Protein AF-A0A1A0HAK0-F1 (afdb_monomer_lite)

Foldseek 3Di:
DDDDDDDDDDDPPPPPVPPPPPPCPVVVVVVVVVVVVVVVLVVVQVVVCVVQVHNAHPVLVVLVVQLVVLVVVLVVLVVVVVVVVVVVVVVVVVVVVVVVVPCPDDPVVVVVVVVVVVVVVVCVVPPPDDPDPCVPVVVSVVVSVVSVVSSVVSVVVSVVSVVVSVVVSVVSD

Radius of gyration: 41.7 Å; chains: 1; bounding box: 69×69×136 Å

Sequence (173 aa):
MITSTSDGSARSVLTVDRLPIARASVAALDKLWTQIDVLDDVKAMAEEVDRTGGFFTDDFSISLAQLKSSQSRLLEVISRHQALSDRAREQRRQLAKEHSELVSVDEEDILQQQERTRKRMSDFFSATAAPLVETAQSRDFDELNEYALEVRDSLGEVSEKMRDFDLVTKKLW

Structure (mmCIF, N/CA/C/O backbone):
data_AF-A0A1A0HAK0-F1
#
_entry.id   AF-A0A1A0HAK0-F1
#
loop_
_atom_site.group_PDB
_atom_site.id
_atom_site.type_symbol
_atom_site.label_atom_id
_atom_site.label_alt_id
_atom_site.label_comp_id
_atom_site.label_asym_id
_atom_site.label_entity_id
_atom_site.label_seq_id
_atom_site.pdbx_PDB_ins_code
_atom_site.Cartn_x
_atom_site.Cartn_y
_atom_site.Cartn_z
_atom_site.occupancy
_atom_site.B_iso_or_equiv
_atom_site.auth_seq_id
_atom_site.auth_comp_id
_atom_site.auth_asym_id
_atom_site.auth_atom_id
_atom_site.pdbx_PDB_model_num
ATOM 1 N N . MET A 1 1 ? 5.758 -55.038 96.015 1.00 35.47 1 MET A N 1
ATOM 2 C CA . MET A 1 1 ? 6.951 -55.623 95.361 1.00 35.47 1 MET A CA 1
ATOM 3 C C . MET A 1 1 ? 6.952 -55.156 93.906 1.00 35.47 1 MET A C 1
ATOM 5 O O . MET A 1 1 ? 5.971 -55.423 93.233 1.00 35.47 1 MET A O 1
ATOM 9 N N . ILE A 1 2 ? 7.789 -54.158 93.572 1.00 39.62 2 ILE A N 1
ATOM 10 C CA . ILE A 1 2 ? 8.992 -54.266 92.696 1.00 39.62 2 ILE A CA 1
ATOM 11 C C . ILE A 1 2 ? 8.587 -54.559 91.232 1.00 39.62 2 ILE A C 1
ATOM 13 O O . ILE A 1 2 ? 8.223 -55.684 90.924 1.00 39.62 2 ILE A O 1
ATOM 17 N N . THR A 1 3 ? 8.308 -53.530 90.415 1.00 53.59 3 THR A N 1
ATOM 18 C CA . THR A 1 3 ? 9.187 -52.840 89.422 1.00 53.59 3 THR A CA 1
ATOM 19 C C . THR A 1 3 ? 9.713 -53.705 88.275 1.00 53.59 3 THR A C 1
ATOM 21 O O . THR A 1 3 ? 10.441 -54.656 88.533 1.00 53.59 3 THR A O 1
ATOM 24 N N . SER A 1 4 ? 9.430 -53.284 87.032 1.00 38.50 4 SER A N 1
ATOM 25 C CA . SER A 1 4 ? 10.300 -53.294 85.826 1.00 38.50 4 SER A CA 1
ATOM 26 C C . SER A 1 4 ? 9.487 -52.643 84.683 1.00 38.50 4 SER A C 1
ATOM 28 O O . SER A 1 4 ? 8.447 -53.182 84.329 1.00 38.50 4 SER A O 1
ATOM 30 N N . THR A 1 5 ? 9.658 -51.383 84.259 1.00 50.78 5 THR A N 1
ATOM 31 C CA . THR A 1 5 ? 10.732 -50.748 83.453 1.00 50.78 5 THR A CA 1
ATOM 32 C C . THR A 1 5 ? 11.153 -51.514 82.193 1.00 50.78 5 THR A C 1
ATOM 34 O O . THR A 1 5 ? 11.963 -52.427 82.291 1.00 50.78 5 THR A O 1
ATOM 37 N N . SER A 1 6 ? 10.671 -51.073 81.026 1.00 39.62 6 SER A N 1
ATOM 38 C CA . SER A 1 6 ? 11.461 -50.807 79.801 1.00 39.62 6 SER A CA 1
ATOM 39 C C . SER A 1 6 ? 10.494 -50.229 78.755 1.00 39.62 6 SER A C 1
ATOM 41 O O . SER A 1 6 ? 9.531 -50.888 78.378 1.00 39.62 6 SER A O 1
ATOM 43 N N . ASP A 1 7 ? 10.517 -48.929 78.485 1.00 45.66 7 ASP A N 1
ATOM 44 C CA . ASP A 1 7 ? 11.432 -48.280 77.535 1.00 45.66 7 ASP A CA 1
ATOM 45 C C . ASP A 1 7 ? 11.144 -48.693 76.082 1.00 45.66 7 ASP A C 1
ATOM 47 O O . ASP A 1 7 ? 11.158 -49.875 75.745 1.00 45.66 7 ASP A O 1
ATOM 51 N N . GLY A 1 8 ? 10.832 -47.711 75.232 1.00 42.19 8 GLY A N 1
ATOM 52 C CA . GLY A 1 8 ? 10.538 -47.975 73.825 1.00 42.19 8 GLY A CA 1
ATOM 53 C C . GLY A 1 8 ? 9.638 -46.961 73.130 1.00 42.19 8 GLY A C 1
ATOM 54 O O . GLY A 1 8 ? 8.457 -47.208 72.913 1.00 42.19 8 GLY A O 1
ATOM 55 N N . SER A 1 9 ? 10.262 -45.877 72.672 1.00 40.75 9 SER A N 1
ATOM 56 C CA . SER A 1 9 ? 9.889 -45.147 71.452 1.00 40.75 9 SER A CA 1
ATOM 57 C C . SER A 1 9 ? 8.755 -44.123 71.534 1.00 40.75 9 SER A C 1
ATOM 59 O O . SER A 1 9 ? 7.630 -44.319 71.083 1.00 40.75 9 SER A O 1
ATOM 61 N N . ALA A 1 10 ? 9.155 -42.924 71.959 1.00 54.09 10 ALA A N 1
ATOM 62 C CA . ALA A 1 10 ? 9.198 -41.762 71.070 1.00 54.09 10 ALA A CA 1
ATOM 63 C C . ALA A 1 10 ? 8.155 -41.741 69.938 1.00 54.09 10 ALA A C 1
ATOM 65 O O . ALA A 1 10 ? 8.458 -42.037 68.783 1.00 54.09 10 ALA A O 1
ATOM 66 N N . ARG A 1 11 ? 6.950 -41.268 70.242 1.00 48.31 11 ARG A N 1
ATOM 67 C CA . ARG A 1 11 ? 6.147 -40.540 69.259 1.00 48.31 11 ARG A CA 1
ATOM 68 C C . ARG A 1 11 ? 5.682 -39.245 69.892 1.00 48.31 11 ARG A C 1
ATOM 70 O O . ARG A 1 11 ? 4.561 -39.122 70.366 1.00 48.31 11 ARG A O 1
ATOM 77 N N . SER A 1 12 ? 6.621 -38.297 69.911 1.00 49.34 12 SER A N 1
ATOM 78 C CA . SER A 1 12 ? 6.311 -36.872 69.925 1.00 49.34 12 SER A CA 1
ATOM 79 C C . SER A 1 12 ? 5.206 -36.647 68.897 1.00 49.34 12 SER A C 1
ATOM 81 O O . SER A 1 12 ? 5.421 -36.820 67.694 1.00 49.34 12 SER A O 1
ATOM 83 N N . VAL A 1 13 ? 3.998 -36.368 69.382 1.00 53.41 13 VAL A N 1
ATOM 84 C CA . VAL A 1 13 ? 2.914 -35.872 68.546 1.00 53.41 13 VAL A CA 1
ATOM 85 C C . VAL A 1 13 ? 3.359 -34.476 68.145 1.00 53.41 13 VAL A C 1
ATOM 87 O O . VAL A 1 13 ? 3.158 -33.511 68.876 1.00 53.41 13 VAL A O 1
ATOM 90 N N . LEU A 1 14 ? 4.050 -34.402 67.008 1.00 52.41 14 LEU A N 1
ATOM 91 C CA . LEU A 1 14 ? 4.269 -33.170 66.276 1.00 52.41 14 LEU A CA 1
ATOM 92 C C . LEU A 1 14 ? 2.886 -32.570 66.043 1.00 52.41 14 LEU A C 1
ATOM 94 O O . LEU A 1 14 ? 2.151 -32.992 65.149 1.00 52.41 14 LEU A O 1
ATOM 98 N N . THR A 1 15 ? 2.521 -31.599 66.871 1.00 56.66 15 THR A N 1
ATOM 99 C CA . THR A 1 15 ? 1.492 -30.625 66.547 1.00 56.66 15 THR A CA 1
ATOM 100 C C . THR A 1 15 ? 2.018 -29.862 65.341 1.00 56.66 15 THR A C 1
ATOM 102 O O . THR A 1 15 ? 2.692 -28.843 65.469 1.00 56.66 15 THR A O 1
ATOM 105 N N . VAL A 1 16 ? 1.789 -30.415 64.149 1.00 55.94 16 VAL A N 1
ATOM 106 C CA . VAL A 1 16 ? 1.861 -29.652 62.912 1.00 55.94 16 VAL A CA 1
ATOM 107 C C . VAL A 1 16 ? 0.705 -28.678 63.022 1.00 55.94 16 VAL A C 1
ATOM 109 O O . VAL A 1 16 ? -0.439 -29.023 62.732 1.00 55.94 16 VAL A O 1
ATOM 112 N N . ASP A 1 17 ? 1.016 -27.506 63.558 1.00 48.41 17 ASP A N 1
ATOM 113 C CA . ASP A 1 17 ? 0.121 -26.373 63.652 1.00 48.41 17 ASP A CA 1
ATOM 114 C C . ASP A 1 17 ? -0.283 -26.009 62.220 1.00 48.41 17 ASP A C 1
ATOM 116 O O . ASP A 1 17 ? 0.413 -25.295 61.497 1.00 48.41 17 ASP A O 1
ATOM 120 N N . ARG A 1 18 ? -1.376 -26.611 61.744 1.00 55.91 18 ARG A N 1
ATOM 121 C CA . ARG A 1 18 ? -2.029 -26.222 60.499 1.00 55.91 18 ARG A CA 1
ATOM 122 C C . ARG A 1 18 ? -2.843 -24.975 60.791 1.00 55.91 18 ARG A C 1
ATOM 124 O O . ARG A 1 18 ? -4.067 -24.986 60.683 1.00 55.91 18 ARG A O 1
ATOM 131 N N . LEU A 1 19 ? -2.155 -23.892 61.141 1.00 53.53 19 LEU A N 1
ATOM 132 C CA . LEU A 1 19 ? -2.724 -22.575 60.937 1.00 53.53 19 LEU A CA 1
ATOM 133 C C . LEU A 1 19 ? -3.032 -22.483 59.437 1.00 53.53 19 LEU A C 1
ATOM 135 O O . LEU A 1 19 ? -2.121 -22.679 58.622 1.00 53.53 19 LEU A O 1
ATOM 139 N N . PRO A 1 20 ? -4.294 -22.252 59.032 1.00 55.19 20 PRO A N 1
ATOM 140 C CA . PRO A 1 20 ? -4.565 -21.919 57.649 1.00 55.19 20 PRO A CA 1
ATOM 141 C C . PRO A 1 20 ? -3.717 -20.689 57.343 1.00 55.19 20 PRO A C 1
ATOM 143 O O . PRO A 1 20 ? -3.798 -19.679 58.040 1.00 55.19 20 PRO A O 1
ATOM 146 N N . ILE A 1 21 ? -2.8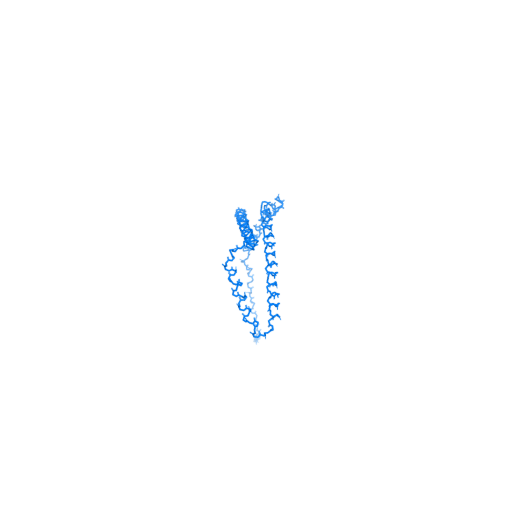40 -20.813 56.349 1.00 54.66 21 ILE A N 1
ATOM 147 C CA . ILE A 1 21 ? -1.989 -19.732 55.864 1.00 54.66 21 ILE A CA 1
ATOM 148 C C . ILE A 1 21 ? -2.930 -18.608 55.412 1.00 54.66 21 ILE A C 1
ATOM 150 O O . ILE A 1 21 ? -3.429 -18.597 54.290 1.00 54.66 21 ILE A O 1
ATOM 154 N N . ALA A 1 22 ? -3.220 -17.671 56.313 1.00 55.62 22 ALA A N 1
ATOM 155 C CA . ALA A 1 22 ? -4.095 -16.527 56.095 1.00 55.62 22 ALA A CA 1
ATOM 156 C C . ALA A 1 22 ? -3.356 -15.441 55.296 1.00 55.62 22 ALA A C 1
ATOM 158 O O . ALA A 1 22 ? -3.232 -14.299 55.730 1.00 55.62 22 ALA A O 1
ATOM 159 N N . ARG A 1 23 ? -2.786 -15.810 54.142 1.00 57.50 23 ARG A N 1
ATOM 160 C CA . ARG A 1 23 ? -2.006 -14.905 53.282 1.00 57.50 23 ARG A CA 1
ATOM 161 C C . ARG A 1 23 ? -2.323 -15.014 51.793 1.00 57.50 23 ARG A C 1
ATOM 163 O O . ARG A 1 23 ? -1.457 -14.793 50.959 1.00 57.50 23 ARG A O 1
ATOM 170 N N . ALA A 1 24 ? -3.576 -15.303 51.453 1.00 56.06 24 ALA A N 1
ATOM 171 C CA . ALA A 1 24 ? -4.006 -15.300 50.053 1.00 56.06 24 ALA A CA 1
ATOM 172 C C . ALA A 1 24 ? -5.411 -14.735 49.799 1.00 56.06 24 ALA A C 1
ATOM 174 O O . ALA A 1 24 ? -5.767 -14.583 48.639 1.00 56.06 24 ALA A O 1
ATOM 175 N N . SER A 1 25 ? -6.211 -14.391 50.817 1.00 58.84 25 SER A N 1
ATOM 176 C CA . SER A 1 25 ? -7.564 -13.860 50.578 1.00 58.84 25 SER A CA 1
ATOM 177 C C . SER A 1 25 ? -7.538 -12.462 49.965 1.00 58.84 25 SER A C 1
ATOM 179 O O . SER A 1 25 ? -8.241 -12.230 48.993 1.00 58.84 25 SER A O 1
ATOM 181 N N . VAL A 1 26 ? -6.688 -11.563 50.473 1.00 59.28 26 VAL A N 1
ATOM 182 C CA . VAL A 1 26 ? -6.545 -10.191 49.950 1.00 59.28 26 VAL A CA 1
ATOM 183 C C . VAL A 1 26 ? -5.930 -10.201 48.548 1.00 59.28 26 VAL A C 1
ATOM 185 O O . VAL A 1 26 ? -6.488 -9.608 47.638 1.00 59.28 26 VAL A O 1
ATOM 188 N N . ALA A 1 27 ? -4.868 -10.985 48.331 1.00 67.12 27 ALA A N 1
ATOM 189 C CA . ALA A 1 27 ? -4.246 -11.124 47.011 1.00 67.12 27 ALA A CA 1
ATOM 190 C C . ALA A 1 27 ? -5.176 -11.784 45.973 1.00 67.12 27 ALA A C 1
ATOM 192 O O . ALA A 1 27 ? -5.123 -11.452 44.791 1.00 67.12 27 ALA A O 1
ATOM 193 N N . ALA A 1 28 ? -6.037 -12.717 46.395 1.00 72.38 28 ALA A N 1
ATOM 194 C CA . ALA A 1 28 ? -7.061 -13.288 45.525 1.00 72.38 28 ALA A CA 1
ATOM 195 C C . ALA A 1 28 ? -8.175 -12.281 45.211 1.00 72.38 28 ALA A C 1
ATOM 197 O O . ALA A 1 28 ? -8.686 -12.297 44.098 1.00 72.38 28 ALA A O 1
ATOM 198 N N . LEU A 1 29 ? -8.526 -11.407 46.159 1.00 79.19 29 LEU A N 1
ATOM 199 C CA . LEU A 1 29 ? -9.518 -10.350 45.966 1.00 79.19 29 LEU A CA 1
ATOM 200 C C . LEU A 1 29 ? -9.010 -9.284 44.988 1.00 79.19 29 LEU A C 1
ATOM 202 O O . LEU A 1 29 ? -9.724 -8.941 44.053 1.00 79.19 29 LEU A O 1
ATOM 206 N N . ASP A 1 30 ? -7.760 -8.841 45.143 1.00 79.38 30 ASP A N 1
ATOM 207 C CA . ASP A 1 30 ? -7.103 -7.901 44.224 1.00 79.38 30 ASP A CA 1
ATOM 208 C C . ASP A 1 30 ? -6.998 -8.489 42.810 1.00 79.38 30 ASP A C 1
ATOM 210 O O . ASP A 1 30 ? -7.249 -7.807 41.814 1.00 79.38 30 ASP A O 1
ATOM 214 N N . LYS A 1 31 ? -6.690 -9.791 42.714 1.00 82.69 31 LYS A N 1
ATOM 215 C CA . LYS A 1 31 ? -6.696 -10.525 41.444 1.00 82.69 31 LYS A CA 1
ATOM 216 C C . LYS A 1 31 ? -8.094 -10.594 40.829 1.00 82.69 31 LYS A C 1
ATOM 218 O O . LYS A 1 31 ? -8.223 -10.523 39.614 1.00 82.69 31 LYS A O 1
ATOM 223 N N . LEU A 1 32 ? -9.131 -10.752 41.648 1.00 83.62 32 LEU A N 1
ATOM 224 C CA . LEU A 1 32 ? -10.508 -10.791 41.166 1.00 83.62 32 LEU A CA 1
ATOM 225 C C . LEU A 1 32 ? -10.933 -9.429 40.617 1.00 83.62 32 LEU A C 1
ATOM 227 O O . LEU A 1 32 ? -11.526 -9.367 39.551 1.00 83.62 32 LEU A O 1
ATOM 231 N N . TRP A 1 33 ? -10.588 -8.348 41.315 1.00 88.94 33 TRP A N 1
ATOM 232 C CA . TRP A 1 33 ? -10.880 -6.988 40.872 1.00 88.94 33 TRP A CA 1
ATOM 233 C C . TRP A 1 33 ? -10.175 -6.643 39.570 1.00 88.94 33 TRP A C 1
ATOM 235 O O . TRP A 1 33 ? -10.832 -6.201 38.642 1.00 88.94 33 TRP A O 1
ATOM 245 N N . THR A 1 34 ? -8.880 -6.938 39.459 1.00 85.44 34 THR A N 1
ATOM 246 C CA . THR A 1 34 ? -8.150 -6.753 38.191 1.00 85.44 34 THR A CA 1
ATOM 247 C C . THR A 1 34 ? -8.707 -7.619 37.063 1.00 85.44 34 THR A C 1
ATOM 249 O O . THR A 1 34 ? -8.712 -7.197 35.915 1.00 85.44 34 THR A O 1
ATOM 252 N N . GLN A 1 35 ? -9.200 -8.824 37.357 1.00 86.44 35 GLN A N 1
ATOM 253 C CA . GLN A 1 35 ? -9.870 -9.650 36.351 1.00 86.44 35 GLN A CA 1
ATOM 254 C C . GLN A 1 35 ? -11.221 -9.079 35.922 1.00 86.44 35 GLN A C 1
ATOM 256 O O . GLN A 1 35 ? -11.548 -9.159 34.744 1.00 86.44 35 GLN A O 1
ATOM 261 N N . ILE A 1 36 ? -12.001 -8.539 36.858 1.00 88.38 36 ILE A N 1
ATOM 262 C CA . ILE A 1 36 ? -13.287 -7.898 36.565 1.00 88.38 36 ILE A CA 1
ATOM 263 C C . ILE A 1 36 ? -13.064 -6.639 35.729 1.00 88.38 36 ILE A C 1
ATOM 265 O O . ILE A 1 36 ? -13.722 -6.500 34.711 1.00 88.38 36 ILE A O 1
ATOM 269 N N . ASP A 1 37 ? -12.087 -5.811 36.094 1.00 87.69 37 ASP A N 1
ATOM 270 C CA . ASP A 1 37 ? -11.697 -4.597 35.365 1.00 87.69 37 ASP A CA 1
ATOM 271 C C . ASP A 1 37 ? -11.354 -4.922 33.902 1.00 87.69 37 ASP A C 1
ATOM 273 O O . ASP A 1 37 ? -12.008 -4.451 32.978 1.00 87.69 37 ASP A O 1
ATOM 277 N N . VAL A 1 38 ? -10.461 -5.898 33.686 1.00 88.62 38 VAL A N 1
ATOM 278 C CA . VAL A 1 38 ? -10.107 -6.370 32.336 1.00 88.62 38 VAL A CA 1
ATOM 279 C C . VAL A 1 38 ? -11.319 -6.914 31.570 1.00 88.62 38 VAL A C 1
ATOM 281 O O . VAL A 1 38 ? -11.406 -6.744 30.354 1.00 88.62 38 VAL A O 1
ATOM 284 N N . LEU A 1 39 ? -12.241 -7.615 32.235 1.00 91.69 39 LEU A N 1
ATOM 285 C CA . LEU A 1 39 ? -13.443 -8.141 31.580 1.00 91.69 39 LEU A CA 1
ATOM 286 C C . LEU A 1 39 ? -14.440 -7.034 31.228 1.00 91.69 39 LEU A C 1
ATOM 288 O O . LEU A 1 39 ? -15.072 -7.123 30.173 1.00 91.69 39 LEU A O 1
ATOM 292 N N . ASP A 1 40 ? -14.566 -6.012 32.069 1.00 88.62 40 ASP A N 1
ATOM 293 C CA . ASP A 1 40 ? -15.404 -4.844 31.816 1.00 88.62 40 ASP A CA 1
ATOM 294 C C . ASP A 1 40 ? -14.827 -4.001 30.667 1.00 88.62 40 ASP A C 1
ATOM 296 O O . ASP A 1 40 ? -15.581 -3.619 29.769 1.00 88.62 40 ASP A O 1
ATOM 300 N N . ASP A 1 41 ? -13.502 -3.841 30.587 1.00 85.94 41 ASP A N 1
ATOM 301 C CA . ASP A 1 41 ? -12.832 -3.176 29.463 1.00 85.94 41 ASP A CA 1
ATOM 302 C C . ASP A 1 41 ? -13.022 -3.942 28.146 1.00 85.94 41 ASP A C 1
ATOM 304 O O . ASP A 1 41 ? -13.371 -3.371 27.108 1.00 85.94 41 ASP A O 1
ATOM 308 N N . VAL A 1 42 ? -12.850 -5.270 28.169 1.00 87.06 42 VAL A N 1
ATOM 309 C CA . VAL A 1 42 ? -13.086 -6.130 26.995 1.00 87.06 42 VAL A CA 1
ATOM 310 C C . VAL A 1 42 ? -14.544 -6.072 26.554 1.00 87.06 42 VAL A C 1
ATOM 312 O O . VAL A 1 42 ? -14.822 -6.060 25.353 1.00 87.06 42 VAL A O 1
ATOM 315 N N . LYS A 1 43 ? -15.481 -6.013 27.502 1.00 88.44 43 LYS A N 1
ATOM 316 C CA . LYS A 1 43 ? -16.904 -5.867 27.209 1.00 88.44 43 LYS A CA 1
ATOM 317 C C . LYS A 1 43 ? -17.206 -4.507 26.579 1.00 88.44 43 LYS A C 1
ATOM 319 O O . LYS A 1 43 ? -17.887 -4.475 25.558 1.00 88.44 43 LYS A O 1
ATOM 324 N N . ALA A 1 44 ? -16.670 -3.418 27.127 1.00 86.12 44 ALA A N 1
ATOM 325 C CA . ALA A 1 44 ? -16.833 -2.081 26.564 1.00 86.12 44 ALA A CA 1
ATOM 326 C C . ALA A 1 44 ? -16.275 -2.002 25.133 1.00 86.12 44 ALA A C 1
ATOM 328 O O . ALA A 1 44 ? -16.944 -1.493 24.235 1.00 86.12 44 ALA A O 1
ATOM 329 N N . MET A 1 45 ? -15.099 -2.589 24.883 1.00 79.06 45 MET A N 1
ATOM 330 C CA . MET A 1 45 ? -14.542 -2.688 23.530 1.00 79.06 45 MET A CA 1
ATOM 331 C C . MET A 1 45 ? -15.417 -3.521 22.591 1.00 79.06 45 MET A C 1
ATOM 333 O O . MET A 1 45 ? -15.594 -3.149 21.435 1.00 79.06 45 MET A O 1
ATOM 337 N N . ALA A 1 46 ? -15.961 -4.647 23.056 1.00 84.12 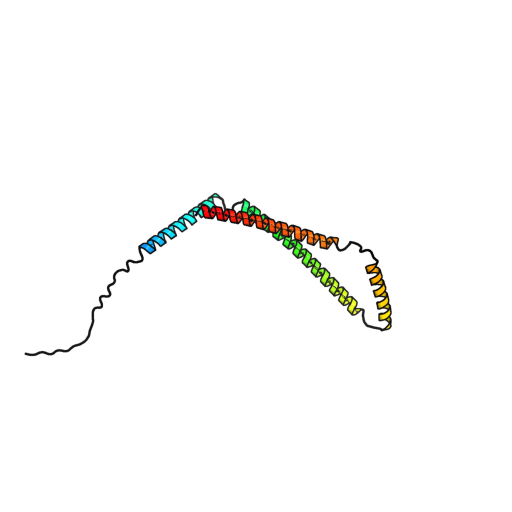46 ALA A N 1
ATOM 338 C CA . ALA A 1 46 ? -16.831 -5.484 22.237 1.00 84.12 46 ALA A CA 1
ATOM 339 C C . ALA A 1 46 ? -18.122 -4.745 21.850 1.00 84.12 46 ALA A C 1
ATOM 341 O O . ALA A 1 46 ? -18.525 -4.803 20.693 1.00 84.12 46 ALA A O 1
ATOM 342 N N . GLU A 1 47 ? -18.728 -4.007 22.783 1.00 86.69 47 GLU A N 1
ATOM 343 C CA . GLU A 1 47 ? -19.915 -3.182 22.527 1.00 86.69 47 GLU A CA 1
ATOM 344 C C . GLU A 1 47 ? -19.614 -2.020 21.563 1.00 86.69 47 GLU A C 1
ATOM 346 O O . GLU A 1 47 ? -20.407 -1.736 20.663 1.00 86.69 47 GLU A O 1
ATOM 351 N N . GLU A 1 48 ? -18.448 -1.381 21.694 1.00 81.44 48 GLU A N 1
ATOM 352 C CA . GLU A 1 48 ? -17.976 -0.343 20.772 1.00 81.44 48 GLU A CA 1
ATOM 353 C C . GLU A 1 48 ? -17.778 -0.910 19.353 1.00 81.44 48 GLU A C 1
ATOM 355 O O . GLU A 1 48 ? -18.233 -0.312 18.376 1.00 81.44 48 GLU A O 1
ATOM 360 N N . VAL A 1 49 ? -17.174 -2.095 19.221 1.00 82.12 49 VAL A N 1
ATOM 361 C CA . VAL A 1 49 ? -16.987 -2.787 17.933 1.00 82.12 49 VAL A CA 1
ATOM 362 C C . VAL A 1 49 ? -18.325 -3.170 17.303 1.00 82.12 49 VAL A C 1
ATOM 364 O O . VAL A 1 49 ? -18.506 -2.955 16.106 1.00 82.12 49 VAL A O 1
ATOM 367 N N . ASP A 1 50 ? -19.269 -3.694 18.086 1.00 82.88 50 ASP A N 1
ATOM 368 C CA . ASP A 1 50 ? -20.590 -4.109 17.593 1.00 82.88 50 ASP A CA 1
ATOM 369 C C . ASP A 1 50 ? -21.415 -2.897 17.124 1.00 82.88 50 ASP A C 1
ATOM 371 O O . ASP A 1 50 ? -22.113 -2.952 16.111 1.00 82.88 50 ASP A O 1
ATOM 375 N N . ARG A 1 51 ? -21.270 -1.750 17.805 1.00 80.44 51 ARG A N 1
ATOM 376 C CA . ARG A 1 51 ? -21.908 -0.483 17.419 1.00 80.44 51 ARG A CA 1
ATOM 377 C C . ARG A 1 51 ? -21.301 0.126 16.155 1.00 80.44 51 ARG A C 1
ATOM 379 O O . ARG A 1 51 ? -22.027 0.697 15.344 1.00 80.44 51 ARG A O 1
ATOM 386 N N . THR A 1 52 ? -19.981 0.052 16.012 1.00 75.19 52 THR A N 1
ATOM 387 C CA . THR A 1 52 ? -19.238 0.713 14.924 1.00 75.19 52 THR A CA 1
ATOM 388 C C . THR A 1 52 ? -19.085 -0.195 13.696 1.00 75.19 52 THR A C 1
ATOM 390 O O . THR A 1 52 ? -18.784 0.283 12.607 1.00 75.19 52 THR A O 1
ATOM 393 N N . GLY A 1 53 ? -19.337 -1.501 13.845 1.00 75.06 53 GLY A N 1
ATOM 394 C CA . GLY A 1 53 ? -19.214 -2.513 12.792 1.00 75.06 53 GLY A CA 1
ATOM 395 C C . GLY A 1 53 ? -17.787 -3.034 12.574 1.00 75.06 53 GLY A C 1
ATOM 396 O O . GLY A 1 53 ? -17.559 -3.815 11.650 1.00 75.06 53 GLY A O 1
ATOM 397 N N . GLY A 1 54 ? -16.821 -2.625 13.404 1.00 75.31 54 GLY A N 1
ATOM 398 C CA . GLY A 1 54 ? -15.411 -2.997 13.287 1.00 75.31 54 GLY A CA 1
ATOM 399 C C . GLY A 1 54 ? -14.525 -2.330 14.344 1.00 75.31 54 GLY A C 1
ATOM 400 O O . GLY A 1 54 ? -14.913 -1.349 14.969 1.00 75.31 54 GLY A O 1
ATOM 401 N N . PHE A 1 55 ? -13.325 -2.883 14.553 1.00 71.94 55 PHE A N 1
ATOM 402 C CA . PHE A 1 55 ? -12.328 -2.342 15.494 1.00 71.94 55 PHE A CA 1
ATOM 403 C C . PHE A 1 55 ? -11.608 -1.105 14.949 1.00 71.94 55 PHE A C 1
ATOM 405 O O . PHE A 1 55 ? -11.228 -0.212 15.700 1.00 71.94 55 PHE A O 1
ATOM 412 N N . PHE A 1 56 ? -11.427 -1.052 13.632 1.00 72.12 56 PHE A N 1
ATOM 413 C CA . PHE A 1 56 ? -10.846 0.096 12.954 1.00 72.12 56 PHE A CA 1
ATOM 414 C C . PHE A 1 56 ? -11.950 0.986 12.404 1.00 72.12 56 PHE A C 1
ATOM 416 O O . PHE A 1 56 ? -12.971 0.494 11.923 1.00 72.12 56 PHE A O 1
ATOM 423 N N . THR A 1 57 ? -11.717 2.294 12.429 1.00 79.06 57 THR A N 1
ATOM 424 C CA . THR A 1 57 ? -12.600 3.248 11.765 1.00 79.06 57 THR A CA 1
ATOM 425 C C . THR A 1 57 ? -12.617 3.003 10.256 1.00 79.06 57 THR A C 1
ATOM 427 O O . THR A 1 57 ? -11.643 2.519 9.666 1.00 79.06 57 THR A O 1
ATOM 430 N N . ASP A 1 58 ? -13.729 3.353 9.614 1.00 81.12 58 ASP A N 1
ATOM 431 C CA . ASP A 1 58 ? -13.886 3.196 8.164 1.00 81.12 58 ASP A CA 1
ATOM 432 C C . ASP A 1 58 ? -12.802 3.996 7.409 1.00 81.12 58 ASP A C 1
ATOM 434 O O . ASP A 1 58 ? -12.160 3.490 6.490 1.00 81.12 58 ASP A O 1
ATOM 438 N N . ASP A 1 59 ? -12.459 5.187 7.914 1.00 80.81 59 ASP A N 1
ATOM 439 C CA . ASP A 1 59 ? -11.364 6.025 7.406 1.00 80.81 59 ASP A CA 1
ATOM 440 C C . ASP A 1 59 ? -9.987 5.346 7.475 1.00 80.81 59 ASP A C 1
ATOM 442 O O . ASP A 1 59 ? -9.163 5.506 6.570 1.00 80.81 59 ASP A O 1
ATOM 446 N N . PHE A 1 60 ? -9.712 4.583 8.539 1.00 81.00 60 PHE A N 1
ATOM 447 C CA . PHE A 1 60 ? -8.469 3.819 8.657 1.00 81.00 60 PHE A CA 1
ATOM 448 C C . PHE A 1 60 ? -8.438 2.678 7.639 1.00 81.00 60 PHE A C 1
ATOM 450 O O . PHE A 1 60 ? -7.418 2.452 6.986 1.00 81.00 60 PHE A O 1
ATOM 457 N N . SER A 1 61 ? -9.569 1.996 7.459 1.00 83.25 61 SER A N 1
ATOM 458 C CA . SER A 1 61 ? -9.713 0.924 6.472 1.00 83.25 61 SER A CA 1
ATOM 459 C C . SER A 1 61 ? -9.500 1.439 5.044 1.00 83.25 61 SER A C 1
ATOM 461 O O . SER A 1 61 ? -8.813 0.788 4.252 1.00 83.25 61 SER A O 1
ATOM 463 N N . ILE A 1 62 ? -10.002 2.639 4.730 1.00 86.69 62 ILE A N 1
ATOM 464 C CA . ILE A 1 62 ? -9.781 3.317 3.444 1.00 86.69 62 ILE A CA 1
ATOM 465 C C . ILE A 1 62 ? -8.295 3.636 3.239 1.00 86.69 62 ILE A C 1
ATOM 467 O O . ILE A 1 62 ? -7.738 3.275 2.200 1.00 86.69 62 ILE A O 1
ATOM 471 N N . SER A 1 63 ? -7.624 4.244 4.222 1.00 83.69 63 SER A N 1
ATOM 472 C CA . SER A 1 63 ? -6.185 4.540 4.114 1.00 83.69 63 SER A CA 1
ATOM 473 C C . SER A 1 63 ? -5.334 3.279 3.984 1.00 83.69 63 SER A C 1
ATOM 475 O O . SER A 1 63 ? -4.367 3.251 3.225 1.00 83.69 63 SER A O 1
ATOM 477 N N . LEU A 1 64 ? -5.710 2.195 4.665 1.00 85.44 64 LEU A N 1
ATOM 478 C CA . LEU A 1 64 ? -5.014 0.917 4.556 1.00 85.44 64 LEU A CA 1
ATOM 479 C C . LEU A 1 64 ? -5.196 0.283 3.167 1.00 85.44 64 LEU A C 1
ATOM 481 O O . LEU A 1 64 ? -4.250 -0.276 2.605 1.00 85.44 64 LEU A O 1
ATOM 485 N N . ALA A 1 65 ? -6.388 0.406 2.578 1.00 87.19 65 ALA A N 1
ATOM 486 C CA . ALA A 1 65 ? -6.644 -0.022 1.207 1.00 87.19 65 ALA A CA 1
ATOM 487 C C . ALA A 1 65 ? -5.839 0.803 0.186 1.00 87.19 65 ALA A C 1
ATOM 489 O O . ALA A 1 65 ? -5.270 0.231 -0.749 1.00 87.19 65 ALA A O 1
ATOM 490 N N . GLN A 1 66 ? -5.732 2.120 0.387 1.00 87.88 66 GLN A N 1
ATOM 491 C CA . GLN A 1 66 ? -4.912 3.009 -0.443 1.00 87.88 66 GLN A CA 1
ATOM 492 C C . GLN A 1 66 ? -3.426 2.649 -0.364 1.00 87.88 66 GLN A C 1
ATOM 494 O O . GLN A 1 66 ? -2.793 2.459 -1.402 1.00 87.88 66 GLN A O 1
ATOM 499 N N . LEU A 1 67 ? -2.895 2.437 0.845 1.00 86.44 67 LEU A N 1
ATOM 500 C CA . LEU A 1 67 ? -1.517 1.990 1.054 1.00 86.44 67 LEU A CA 1
ATOM 501 C C . LEU A 1 67 ? -1.241 0.651 0.356 1.00 86.44 67 LEU A C 1
ATOM 503 O O . LEU A 1 67 ? -0.213 0.471 -0.295 1.00 86.44 67 LEU A O 1
ATOM 507 N N . LYS A 1 68 ? -2.171 -0.304 0.446 1.00 90.50 68 LYS A N 1
ATOM 508 C CA . LYS A 1 68 ? -2.034 -1.591 -0.245 1.00 90.50 68 LYS A CA 1
ATOM 509 C C . LYS A 1 68 ? -2.037 -1.424 -1.767 1.00 90.50 68 LYS A C 1
ATOM 511 O O . LYS A 1 68 ? -1.299 -2.122 -2.466 1.00 90.50 68 LYS A O 1
ATOM 516 N N . SER A 1 69 ? -2.855 -0.510 -2.285 1.00 88.69 69 SER A N 1
ATOM 517 C CA . SER A 1 69 ? -2.905 -0.186 -3.712 1.00 88.69 69 SER A CA 1
ATOM 518 C C . SER A 1 69 ? -1.591 0.433 -4.199 1.00 88.69 69 SER A C 1
ATOM 520 O O . SER A 1 69 ? -1.046 -0.025 -5.205 1.00 88.69 69 SER A O 1
ATOM 522 N N . SER A 1 70 ? -1.038 1.416 -3.479 1.00 83.94 70 SER A N 1
ATOM 523 C CA . SER A 1 70 ? 0.236 2.054 -3.844 1.00 83.94 70 SER A CA 1
ATOM 524 C C . SER A 1 70 ? 1.412 1.074 -3.761 1.00 83.94 70 SER A C 1
ATOM 526 O O . SER A 1 70 ? 2.214 0.990 -4.691 1.00 83.94 70 SER A O 1
ATOM 528 N N . GLN A 1 71 ? 1.454 0.217 -2.735 1.00 85.94 71 GLN A N 1
ATOM 529 C CA . GLN A 1 71 ? 2.437 -0.872 -2.639 1.00 85.94 71 GLN A CA 1
ATOM 530 C C . GLN A 1 71 ? 2.335 -1.872 -3.801 1.00 85.94 71 GLN A C 1
ATOM 532 O O . GLN A 1 71 ? 3.355 -2.306 -4.337 1.00 85.94 71 GLN A O 1
ATOM 537 N N . SER A 1 72 ? 1.115 -2.234 -4.212 1.00 89.50 72 SER A N 1
ATOM 538 C CA . SER A 1 72 ? 0.900 -3.163 -5.330 1.00 89.50 72 SER A CA 1
ATOM 539 C C . SER A 1 72 ? 1.392 -2.575 -6.655 1.00 89.50 72 SER A C 1
ATOM 541 O O . SER A 1 72 ? 2.028 -3.279 -7.438 1.00 89.50 72 SER A O 1
ATOM 543 N N . ARG A 1 73 ? 1.161 -1.275 -6.885 1.00 83.75 73 ARG A N 1
ATOM 544 C CA . ARG A 1 73 ? 1.673 -0.556 -8.062 1.00 83.75 73 ARG A CA 1
ATOM 545 C C . ARG A 1 73 ? 3.197 -0.493 -8.083 1.00 83.75 73 ARG A C 1
ATOM 547 O O . ARG A 1 73 ? 3.800 -0.813 -9.103 1.00 83.75 73 ARG A O 1
ATOM 554 N N . LEU A 1 74 ? 3.824 -0.159 -6.954 1.00 83.88 74 LEU A N 1
ATOM 555 C CA . LEU A 1 74 ? 5.283 -0.137 -6.838 1.00 83.88 74 LEU A CA 1
ATOM 556 C C . LEU A 1 74 ? 5.898 -1.508 -7.167 1.00 83.88 74 LEU A C 1
ATOM 558 O O . LEU A 1 74 ? 6.876 -1.590 -7.911 1.00 83.88 74 LEU A O 1
ATOM 562 N N . LEU A 1 75 ? 5.304 -2.592 -6.657 1.00 89.69 75 LEU A N 1
ATOM 563 C CA . LEU A 1 75 ? 5.740 -3.956 -6.970 1.00 89.69 75 LEU A CA 1
ATOM 564 C C . LEU A 1 75 ? 5.643 -4.270 -8.467 1.00 89.69 75 LEU A C 1
ATOM 566 O O . LEU A 1 75 ? 6.549 -4.900 -9.014 1.00 89.69 75 LEU A O 1
ATOM 570 N N . GLU A 1 76 ? 4.583 -3.820 -9.140 1.00 87.50 76 GLU A N 1
ATOM 571 C CA . GLU A 1 76 ? 4.427 -4.010 -10.583 1.00 87.50 76 GLU A CA 1
ATOM 572 C C . GLU A 1 76 ? 5.562 -3.328 -11.362 1.00 87.50 76 GLU A C 1
ATOM 574 O O . GLU A 1 76 ? 6.205 -3.966 -12.199 1.00 87.50 76 GLU A O 1
ATOM 579 N N . VAL A 1 77 ? 5.867 -2.068 -11.042 1.00 82.31 77 VAL A N 1
ATOM 580 C CA . VAL A 1 77 ? 6.941 -1.301 -11.696 1.00 82.31 77 VAL A CA 1
ATOM 581 C C . VAL A 1 77 ? 8.307 -1.945 -11.459 1.00 82.31 77 VAL A C 1
ATOM 583 O O . VAL A 1 77 ? 9.062 -2.150 -12.410 1.00 82.31 77 VAL A O 1
ATOM 586 N N . ILE A 1 78 ? 8.602 -2.360 -10.222 1.00 83.31 78 ILE A N 1
ATOM 587 C CA . ILE A 1 78 ? 9.845 -3.076 -9.896 1.00 83.31 78 ILE A CA 1
ATOM 588 C C . ILE A 1 78 ? 9.948 -4.375 -10.702 1.00 83.31 78 ILE A C 1
ATOM 590 O O . ILE A 1 78 ? 10.995 -4.654 -11.286 1.00 83.31 78 ILE A O 1
ATOM 594 N N . SER A 1 79 ? 8.864 -5.153 -10.776 1.00 87.62 79 SER A N 1
ATOM 595 C CA . SER A 1 79 ? 8.852 -6.416 -11.521 1.00 87.62 79 SER A CA 1
ATOM 596 C C . SER A 1 79 ? 9.103 -6.204 -13.018 1.00 87.62 79 SER A C 1
ATOM 598 O O . SER A 1 79 ? 9.877 -6.942 -13.633 1.00 87.62 79 SER A O 1
ATOM 600 N N . ARG A 1 80 ? 8.521 -5.145 -13.596 1.00 84.00 80 ARG A N 1
ATOM 601 C CA . ARG A 1 80 ? 8.714 -4.752 -14.994 1.00 84.00 80 ARG A CA 1
ATOM 602 C C . ARG A 1 80 ? 10.161 -4.344 -15.250 1.00 84.00 80 ARG A C 1
ATOM 604 O O . ARG A 1 80 ? 10.774 -4.839 -16.196 1.00 84.00 80 ARG A O 1
ATOM 611 N N . HIS A 1 81 ? 10.723 -3.506 -14.382 1.00 82.31 81 HIS A N 1
ATOM 612 C CA . HIS A 1 81 ? 12.115 -3.075 -14.476 1.00 82.31 81 HIS A CA 1
ATOM 613 C C . HIS A 1 81 ? 13.084 -4.260 -14.353 1.00 82.31 81 HIS A C 1
ATOM 615 O O . HIS A 1 81 ? 14.041 -4.373 -15.122 1.00 82.31 81 HIS A O 1
ATOM 621 N N . GLN A 1 82 ? 12.821 -5.192 -13.436 1.00 85.38 82 GLN A N 1
ATOM 622 C CA . GLN A 1 82 ? 13.645 -6.384 -13.266 1.00 85.38 82 GLN A CA 1
ATOM 623 C C . GLN A 1 82 ? 13.611 -7.279 -14.512 1.00 85.38 82 GLN A C 1
ATOM 625 O O . GLN A 1 82 ? 14.668 -7.663 -15.009 1.00 85.38 82 GLN A O 1
ATOM 630 N N . ALA A 1 83 ? 12.429 -7.514 -15.091 1.00 85.06 83 ALA A N 1
ATOM 631 C CA . ALA A 1 83 ? 12.295 -8.271 -16.335 1.00 85.06 83 ALA A CA 1
ATOM 632 C C . ALA A 1 83 ? 13.034 -7.611 -17.516 1.00 85.06 83 ALA A C 1
ATOM 634 O O . ALA A 1 83 ? 13.661 -8.299 -18.327 1.00 85.06 83 ALA A O 1
ATOM 635 N N . LEU A 1 84 ? 12.999 -6.276 -17.615 1.00 81.75 84 LEU A N 1
ATOM 636 C CA . LEU A 1 84 ? 13.746 -5.525 -18.629 1.00 81.75 84 LEU A CA 1
ATOM 637 C C . LEU A 1 84 ? 15.262 -5.624 -18.417 1.00 81.75 84 LEU A C 1
ATOM 639 O O . LEU A 1 84 ? 16.000 -5.848 -19.378 1.00 81.75 84 LEU A O 1
ATOM 643 N N . SER A 1 85 ? 15.723 -5.499 -17.173 1.00 80.50 85 SER A N 1
ATOM 644 C CA . SER A 1 85 ? 17.136 -5.632 -16.806 1.00 80.50 85 SER A CA 1
ATOM 645 C C . SER A 1 85 ? 17.675 -7.030 -17.123 1.00 80.50 85 SER A C 1
ATOM 647 O O . SER A 1 85 ? 18.724 -7.165 -17.760 1.00 80.50 85 SER A O 1
ATOM 649 N N . ASP A 1 86 ? 16.920 -8.074 -16.776 1.00 84.94 86 ASP A N 1
ATOM 650 C CA . ASP A 1 86 ? 17.277 -9.462 -17.072 1.00 84.94 86 ASP A CA 1
ATOM 651 C C . ASP A 1 86 ? 17.339 -9.710 -18.584 1.00 84.94 86 ASP A C 1
ATOM 653 O O . ASP A 1 86 ? 18.304 -10.298 -19.082 1.00 84.94 86 ASP A O 1
ATOM 657 N N . ARG A 1 87 ? 16.375 -9.175 -19.347 1.00 86.56 87 ARG A N 1
ATOM 658 C CA . ARG A 1 87 ? 16.386 -9.244 -20.815 1.00 86.56 87 ARG A CA 1
ATOM 659 C C . ARG A 1 87 ? 17.601 -8.536 -21.415 1.00 86.56 87 ARG A C 1
ATOM 661 O O . ARG A 1 87 ? 18.246 -9.092 -22.304 1.00 86.56 87 ARG A O 1
ATOM 668 N N . ALA A 1 88 ? 17.940 -7.341 -20.937 1.00 81.31 88 ALA A N 1
ATOM 669 C CA . ALA A 1 88 ? 19.108 -6.597 -21.404 1.00 81.31 88 ALA A CA 1
ATOM 670 C C . ALA A 1 88 ? 20.421 -7.330 -21.076 1.00 81.31 88 ALA A C 1
ATOM 672 O O . ALA A 1 88 ? 21.355 -7.353 -21.882 1.00 81.31 88 ALA A O 1
ATOM 673 N N . ARG A 1 89 ? 20.496 -7.969 -19.903 1.00 84.81 89 ARG A N 1
ATOM 674 C CA . ARG A 1 89 ? 21.650 -8.774 -19.491 1.00 84.81 89 ARG A CA 1
ATOM 675 C C . ARG A 1 89 ? 21.813 -10.017 -20.362 1.00 84.81 89 ARG A C 1
ATOM 677 O O . ARG A 1 89 ? 22.936 -10.318 -20.768 1.00 84.81 89 ARG A O 1
ATOM 684 N N . GLU A 1 90 ? 20.718 -10.698 -20.688 1.00 84.81 90 GLU A N 1
ATOM 685 C CA . GLU A 1 90 ? 20.741 -11.859 -21.579 1.00 84.81 90 GLU A CA 1
ATOM 686 C C . GLU A 1 90 ? 21.138 -11.461 -23.007 1.00 84.81 90 GLU A C 1
ATOM 688 O O . GLU A 1 90 ? 22.000 -12.106 -23.599 1.00 84.81 90 GLU A O 1
ATOM 693 N N . GLN A 1 91 ? 20.628 -10.338 -23.528 1.00 84.94 91 GLN A N 1
ATOM 694 C CA . GLN A 1 91 ? 21.056 -9.792 -24.824 1.00 84.94 91 GLN A CA 1
ATOM 695 C C . GLN A 1 91 ? 22.561 -9.498 -24.859 1.00 84.94 91 GLN A C 1
ATOM 697 O O . GLN A 1 91 ? 23.248 -9.903 -25.793 1.00 84.94 91 GLN A O 1
ATOM 702 N N . ARG A 1 92 ? 23.112 -8.855 -23.818 1.00 83.06 92 ARG A N 1
ATOM 703 C CA . ARG A 1 92 ? 24.567 -8.626 -23.714 1.00 83.06 92 ARG A CA 1
ATOM 704 C C . ARG A 1 92 ? 25.351 -9.936 -23.691 1.00 83.06 92 ARG A C 1
ATOM 706 O O . ARG A 1 92 ? 26.422 -10.017 -24.286 1.00 83.06 92 ARG A O 1
ATOM 713 N N . ARG A 1 93 ? 24.826 -10.964 -23.019 1.00 86.38 93 ARG A N 1
ATOM 714 C CA . ARG A 1 93 ? 25.451 -12.290 -22.959 1.00 86.38 93 ARG A CA 1
ATOM 715 C C . ARG A 1 93 ? 25.442 -12.990 -24.316 1.00 86.38 93 ARG A C 1
ATOM 717 O O . ARG A 1 93 ? 26.433 -13.629 -24.652 1.00 86.38 93 ARG A O 1
ATOM 724 N N . GLN A 1 94 ? 24.357 -12.871 -25.079 1.00 84.38 94 GLN A N 1
ATOM 725 C CA . GLN A 1 94 ? 24.251 -13.417 -26.436 1.00 84.38 94 GLN A CA 1
ATOM 726 C C . GLN A 1 94 ? 25.229 -12.725 -27.385 1.00 84.38 94 GLN A C 1
ATOM 728 O O . GLN A 1 94 ? 26.040 -13.407 -28.001 1.00 84.38 94 GLN A O 1
ATOM 733 N N . LEU A 1 95 ? 25.266 -11.389 -27.388 1.00 81.38 95 LEU A N 1
ATOM 734 C CA . LEU A 1 95 ? 26.228 -10.624 -28.188 1.00 81.38 95 LEU A CA 1
ATOM 735 C C . LEU A 1 95 ? 27.681 -10.976 -27.840 1.00 81.38 95 LEU A C 1
ATOM 737 O O . LEU A 1 95 ? 28.516 -11.113 -28.727 1.00 81.38 95 LEU A O 1
ATOM 741 N N . ALA A 1 96 ? 27.997 -11.160 -26.554 1.00 80.19 96 ALA A N 1
ATOM 742 C CA . ALA A 1 96 ? 29.335 -11.572 -26.129 1.00 80.19 96 ALA A CA 1
ATOM 743 C C . ALA A 1 96 ? 29.698 -12.991 -26.600 1.00 80.19 96 ALA A C 1
ATOM 745 O O . ALA A 1 96 ? 30.853 -13.240 -26.938 1.00 80.19 96 ALA A O 1
ATOM 746 N N . LYS A 1 97 ? 28.731 -13.918 -26.639 1.00 79.38 97 LYS A N 1
ATOM 747 C CA . LYS A 1 97 ? 28.934 -15.271 -27.179 1.00 79.38 97 LYS A CA 1
ATOM 748 C C . LYS A 1 97 ? 29.147 -15.244 -28.692 1.00 79.38 97 LYS A C 1
ATOM 750 O O . LYS A 1 97 ? 30.130 -15.809 -29.150 1.00 79.38 97 LYS A O 1
ATOM 755 N N . GLU A 1 98 ? 28.303 -14.532 -29.437 1.00 72.50 98 GLU A N 1
ATOM 756 C CA . GLU A 1 98 ? 28.443 -14.372 -30.894 1.00 72.50 98 GLU A CA 1
ATOM 757 C C . GLU A 1 98 ? 29.798 -13.750 -31.259 1.00 72.50 98 GLU A C 1
ATOM 759 O O . GLU A 1 98 ? 30.503 -14.223 -32.148 1.00 72.50 98 GLU A O 1
ATOM 764 N N . HIS A 1 99 ? 30.216 -12.721 -30.518 1.00 63.12 99 HIS A N 1
ATOM 765 C CA . HIS A 1 99 ? 31.500 -12.062 -30.739 1.00 63.12 99 HIS A CA 1
ATOM 766 C C . HIS A 1 99 ? 32.700 -12.920 -30.304 1.00 63.12 99 HIS A C 1
ATOM 768 O O . HIS A 1 99 ? 33.805 -12.702 -30.793 1.00 63.12 99 HIS A O 1
ATOM 774 N N . SER A 1 100 ? 32.506 -13.881 -29.394 1.00 62.91 100 SER A N 1
ATOM 775 C CA . SER A 1 100 ? 33.531 -14.861 -29.017 1.00 62.91 100 SER A CA 1
ATOM 776 C C . SER A 1 100 ? 33.655 -15.995 -30.036 1.00 62.91 100 SER A C 1
ATOM 778 O O . SER A 1 100 ? 34.738 -16.554 -30.167 1.00 62.91 100 SER A O 1
ATOM 780 N N . GLU A 1 101 ? 32.574 -16.354 -30.726 1.00 60.00 101 GLU A N 1
ATOM 781 C CA . GLU A 1 101 ? 32.548 -17.453 -31.699 1.00 60.00 101 GLU A CA 1
ATOM 782 C C . GLU A 1 101 ? 33.130 -17.029 -33.059 1.00 60.00 101 GLU A C 1
ATOM 784 O O . GLU A 1 101 ? 33.740 -17.834 -33.754 1.00 60.00 101 GLU A O 1
ATOM 789 N N . LEU A 1 102 ? 33.029 -15.739 -33.399 1.00 58.59 102 LEU A N 1
ATOM 790 C CA . LEU A 1 102 ? 33.591 -15.150 -34.623 1.00 58.59 102 LEU A CA 1
ATOM 791 C C . LEU A 1 102 ? 35.098 -14.833 -34.560 1.00 58.59 102 LEU A C 1
ATOM 793 O O . LEU A 1 102 ? 35.683 -14.507 -35.588 1.00 58.59 102 LEU A O 1
ATOM 797 N N . VAL A 1 103 ? 35.738 -14.902 -33.387 1.00 55.34 103 VAL A N 1
ATOM 798 C CA . VAL A 1 103 ? 37.175 -14.599 -33.215 1.00 55.34 103 VAL A CA 1
ATOM 799 C C . VAL A 1 103 ? 37.980 -15.904 -33.174 1.00 55.34 103 VAL A C 1
ATOM 801 O O . VAL A 1 103 ? 38.595 -16.263 -32.173 1.00 55.34 103 VAL A O 1
ATOM 804 N N . SER A 1 104 ? 37.964 -16.643 -34.283 1.00 54.09 104 SER A N 1
ATOM 805 C CA . SER A 1 104 ? 39.017 -17.604 -34.627 1.00 54.09 104 SER A CA 1
ATOM 806 C C . SER A 1 104 ? 40.125 -16.832 -35.345 1.00 54.09 104 SER A C 1
ATOM 808 O O . SER A 1 104 ? 39.896 -16.272 -36.411 1.00 54.09 104 SER A O 1
ATOM 810 N N . VAL A 1 105 ? 41.280 -16.718 -34.696 1.00 54.00 105 VAL A N 1
ATOM 811 C CA . VAL A 1 105 ? 42.303 -15.701 -34.973 1.00 54.00 105 VAL A CA 1
ATOM 812 C C . VAL A 1 105 ? 43.218 -16.097 -36.140 1.00 54.00 105 VAL A C 1
ATOM 814 O O . VAL A 1 105 ? 44.023 -17.010 -35.980 1.00 54.00 105 VAL A O 1
ATOM 817 N N . ASP A 1 106 ? 43.148 -15.346 -37.244 1.00 61.88 106 ASP A N 1
ATOM 818 C CA . ASP A 1 106 ? 44.239 -15.163 -38.216 1.00 61.88 106 ASP A CA 1
ATOM 819 C C . ASP A 1 106 ? 44.874 -13.769 -38.008 1.00 61.88 106 ASP A C 1
ATOM 821 O O . ASP A 1 106 ? 44.181 -12.777 -37.765 1.00 61.88 106 ASP A O 1
ATOM 825 N N . GLU A 1 107 ? 46.207 -13.674 -38.059 1.00 58.22 107 GLU A N 1
ATOM 826 C CA . GLU A 1 107 ? 46.978 -12.484 -37.640 1.00 58.22 107 GLU A CA 1
ATOM 827 C C . GLU A 1 107 ? 46.738 -11.223 -38.503 1.00 58.22 107 GLU A C 1
ATOM 829 O O . GLU A 1 107 ? 46.877 -10.104 -38.001 1.00 58.22 107 GLU A O 1
ATOM 834 N N . GLU A 1 108 ? 46.323 -11.364 -39.769 1.00 59.34 108 GLU A N 1
ATOM 835 C CA . GLU A 1 108 ? 45.998 -10.221 -40.645 1.00 59.34 108 GLU A CA 1
ATOM 836 C C . GLU A 1 108 ? 44.658 -9.548 -40.295 1.00 59.34 108 GLU A C 1
ATOM 838 O O . GLU A 1 108 ? 44.505 -8.330 -40.462 1.00 59.34 108 GLU A O 1
ATOM 843 N N . ASP A 1 109 ? 43.705 -10.294 -39.730 1.00 59.06 109 ASP A N 1
ATOM 844 C CA . ASP A 1 109 ? 42.391 -9.761 -39.356 1.00 59.06 109 ASP A CA 1
ATOM 845 C C . ASP A 1 109 ? 42.457 -8.879 -38.103 1.00 59.06 109 ASP A C 1
ATOM 847 O O . ASP A 1 109 ? 41.663 -7.945 -37.950 1.00 59.06 109 ASP A O 1
ATOM 851 N N . ILE A 1 110 ? 43.459 -9.089 -37.242 1.00 62.69 110 ILE A N 1
ATOM 852 C CA . ILE A 1 110 ? 43.667 -8.312 -36.012 1.00 62.69 110 ILE A CA 1
ATOM 853 C C . ILE A 1 110 ? 43.935 -6.835 -36.339 1.00 62.69 110 ILE A C 1
ATOM 855 O O . ILE A 1 110 ? 43.368 -5.946 -35.698 1.00 62.69 110 ILE A O 1
ATOM 859 N N . LEU A 1 111 ? 44.755 -6.553 -37.358 1.00 69.50 111 LEU A N 1
ATOM 860 C CA . LEU A 1 111 ? 45.090 -5.183 -37.765 1.00 69.50 111 LEU A CA 1
ATOM 861 C C . LEU A 1 111 ? 43.884 -4.464 -38.383 1.00 69.50 111 LEU A C 1
ATOM 863 O O . LEU A 1 111 ? 43.577 -3.330 -38.000 1.00 69.50 111 LEU A O 1
ATOM 867 N N . GLN A 1 112 ? 43.138 -5.132 -39.272 1.00 74.94 112 GLN A N 1
ATOM 868 C CA . GLN A 1 112 ? 41.900 -4.564 -39.817 1.00 74.94 112 GLN A CA 1
ATOM 869 C C . GLN A 1 112 ? 40.845 -4.341 -38.728 1.00 74.94 112 GLN A C 1
ATOM 871 O O . GLN A 1 112 ? 40.125 -3.338 -38.751 1.00 74.94 112 GLN A O 1
ATOM 876 N N . GLN A 1 113 ? 40.750 -5.242 -37.752 1.00 71.38 113 GLN A N 1
ATOM 877 C CA . GLN A 1 113 ? 39.832 -5.109 -36.628 1.00 71.38 113 GLN A CA 1
ATOM 878 C C . GLN A 1 113 ? 40.235 -3.961 -35.694 1.00 71.38 113 GLN A C 1
ATOM 880 O O . GLN A 1 113 ? 39.363 -3.234 -35.207 1.00 71.38 113 GLN A O 1
ATOM 885 N N . GLN A 1 114 ? 41.532 -3.719 -35.500 1.00 76.19 114 GLN A N 1
ATOM 886 C CA . GLN A 1 114 ? 42.034 -2.587 -34.722 1.00 76.19 114 GLN A CA 1
ATOM 887 C C . GLN A 1 114 ? 41.719 -1.245 -35.405 1.00 76.19 114 GLN A C 1
ATOM 889 O O . GLN A 1 114 ? 41.287 -0.288 -34.759 1.00 76.19 114 GLN A O 1
ATOM 894 N N . GLU A 1 115 ? 41.831 -1.175 -36.731 1.00 80.12 115 GLU A N 1
ATOM 895 C CA . GLU A 1 115 ? 41.482 0.038 -37.473 1.00 80.12 115 GLU A CA 1
ATOM 896 C C . GLU A 1 115 ? 39.961 0.273 -37.537 1.00 80.12 115 GLU A C 1
ATOM 898 O O . GLU A 1 115 ? 39.491 1.405 -37.378 1.00 80.12 115 GLU A O 1
ATOM 903 N N . ARG A 1 116 ? 39.163 -0.797 -37.671 1.00 77.12 116 ARG A N 1
ATOM 904 C CA . ARG A 1 116 ? 37.691 -0.734 -37.590 1.00 77.12 116 ARG A CA 1
ATOM 905 C C . ARG A 1 116 ? 37.208 -0.319 -36.202 1.00 77.12 116 ARG A C 1
ATOM 907 O O . ARG A 1 116 ? 36.291 0.493 -36.104 1.00 77.12 116 ARG A O 1
ATOM 914 N N . THR A 1 117 ? 37.816 -0.831 -35.133 1.00 76.50 117 THR A N 1
ATOM 915 C CA . THR A 1 117 ? 37.479 -0.421 -33.758 1.00 76.50 117 THR A CA 1
ATOM 916 C C . THR A 1 117 ? 37.874 1.030 -33.498 1.00 76.50 117 THR A C 1
ATOM 918 O O . THR A 1 117 ? 37.085 1.764 -32.910 1.00 76.50 117 THR A O 1
ATOM 921 N N . ARG A 1 118 ? 39.013 1.501 -34.025 1.00 79.44 118 ARG A N 1
ATOM 922 C CA . ARG A 1 118 ? 39.409 2.917 -33.947 1.00 79.44 118 ARG A CA 1
ATOM 923 C C . ARG A 1 118 ? 38.415 3.846 -34.647 1.00 79.44 118 ARG A C 1
ATOM 925 O O . ARG A 1 118 ? 38.058 4.876 -34.080 1.00 79.44 118 ARG A O 1
ATOM 932 N N . LYS A 1 119 ? 37.936 3.476 -35.841 1.00 79.69 119 LYS A N 1
ATOM 933 C CA . LYS A 1 119 ? 36.890 4.233 -36.554 1.00 79.69 119 LYS A CA 1
ATOM 934 C C . LYS A 1 119 ? 35.564 4.215 -35.794 1.00 79.69 119 LYS A C 1
ATOM 936 O O . LYS A 1 119 ? 34.999 5.274 -35.570 1.00 79.69 119 LYS A O 1
ATOM 941 N N . ARG A 1 120 ? 35.139 3.060 -35.267 1.00 75.88 120 ARG A N 1
ATOM 942 C CA . ARG A 1 120 ? 33.932 2.970 -34.423 1.00 75.88 120 ARG A CA 1
ATOM 943 C C . ARG A 1 120 ? 34.023 3.811 -33.150 1.00 75.88 120 ARG A C 1
ATOM 945 O O . ARG A 1 120 ? 33.034 4.427 -32.784 1.00 75.88 120 ARG A O 1
ATOM 952 N N . MET A 1 121 ? 35.178 3.859 -32.482 1.00 74.12 121 MET A N 1
ATOM 953 C CA . MET A 1 121 ? 35.371 4.731 -31.316 1.00 74.12 121 MET A CA 1
ATOM 954 C C . MET A 1 121 ? 35.309 6.206 -31.716 1.00 74.12 121 MET A C 1
ATOM 956 O O . MET A 1 121 ? 34.619 6.980 -31.066 1.00 74.12 121 MET A O 1
ATOM 960 N N . SER A 1 122 ? 35.975 6.585 -32.810 1.00 80.81 122 SER A N 1
ATOM 961 C CA . SER A 1 122 ? 35.873 7.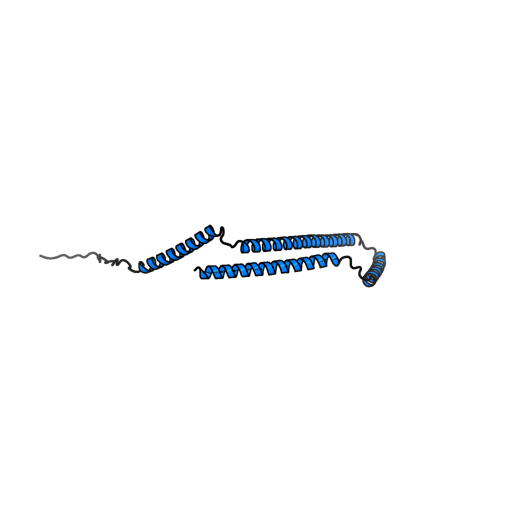926 -33.402 1.00 80.81 122 SER A CA 1
ATOM 962 C C . SER A 1 122 ? 34.418 8.310 -33.664 1.00 80.81 122 SER A C 1
ATOM 964 O O . SER A 1 122 ? 33.980 9.372 -33.232 1.00 80.81 122 SER A O 1
ATOM 966 N N . ASP A 1 123 ? 33.653 7.432 -34.306 1.00 76.69 123 ASP A N 1
ATOM 967 C CA . ASP A 1 123 ? 32.244 7.659 -34.622 1.00 76.69 123 ASP A CA 1
ATOM 968 C C . ASP A 1 123 ? 31.380 7.698 -33.352 1.00 76.69 123 ASP A C 1
ATOM 970 O O . ASP A 1 123 ? 30.455 8.492 -33.273 1.00 76.69 123 ASP A O 1
ATOM 974 N N . PHE A 1 124 ? 31.712 6.924 -32.316 1.00 74.62 124 PHE A N 1
ATOM 975 C CA . PHE A 1 124 ? 31.014 6.943 -31.025 1.00 74.62 124 PHE A CA 1
ATOM 976 C C . PHE A 1 124 ? 31.241 8.242 -30.234 1.00 74.62 124 PHE A C 1
ATOM 978 O O . PHE A 1 124 ? 30.321 8.734 -29.591 1.00 74.62 124 PHE A O 1
ATOM 985 N N . PHE A 1 125 ? 32.449 8.814 -30.286 1.00 75.12 125 PHE A N 1
ATOM 986 C CA . PHE A 1 125 ? 32.767 10.088 -29.625 1.00 75.12 125 PHE A CA 1
ATOM 987 C C . PHE A 1 125 ? 32.397 11.320 -30.468 1.00 75.12 125 PHE A C 1
ATOM 989 O O . PHE A 1 125 ? 32.252 12.407 -29.913 1.00 75.12 125 PHE A O 1
ATOM 996 N N . SER A 1 126 ? 32.255 11.175 -31.791 1.00 69.69 126 SER A N 1
ATOM 997 C CA . SER A 1 126 ? 31.889 12.271 -32.705 1.00 69.69 126 SER A CA 1
ATOM 998 C C . SER A 1 126 ? 30.404 12.307 -33.064 1.00 69.69 126 SER A C 1
ATOM 1000 O O . SER A 1 126 ? 29.890 13.382 -33.378 1.00 69.69 126 SER A O 1
ATOM 1002 N N . ALA A 1 127 ? 29.689 11.183 -32.968 1.00 56.91 127 ALA A N 1
ATOM 1003 C CA . ALA A 1 127 ? 28.238 11.178 -33.000 1.00 56.91 127 ALA A CA 1
ATOM 1004 C C . ALA A 1 127 ? 27.738 11.847 -31.721 1.00 56.91 127 ALA A C 1
ATOM 1006 O O . ALA A 1 127 ? 27.783 11.283 -30.630 1.00 56.91 127 ALA A O 1
ATOM 1007 N N . THR A 1 128 ? 27.264 13.081 -31.862 1.00 56.75 128 THR A N 1
ATOM 1008 C CA . THR A 1 128 ? 26.481 13.765 -30.838 1.00 56.75 128 THR A CA 1
ATOM 1009 C C . THR A 1 128 ? 25.360 12.814 -30.425 1.00 56.75 128 THR A C 1
ATOM 1011 O O . THR A 1 128 ? 24.526 12.455 -31.256 1.00 56.75 128 THR A O 1
ATOM 1014 N N . ALA A 1 129 ? 25.431 12.322 -29.187 1.00 54.44 129 ALA A N 1
ATOM 1015 C CA . ALA A 1 129 ? 24.608 11.243 -28.662 1.00 54.44 129 ALA A CA 1
ATOM 1016 C C . ALA A 1 129 ? 23.134 11.427 -29.052 1.00 54.44 129 ALA A C 1
ATOM 1018 O O . ALA A 1 129 ? 22.467 12.358 -28.603 1.00 54.44 129 ALA A O 1
ATOM 1019 N N . ALA A 1 130 ? 22.628 10.552 -29.922 1.00 57.34 130 ALA A N 1
ATOM 1020 C CA . ALA A 1 130 ? 21.209 10.518 -30.233 1.00 57.34 130 ALA A CA 1
ATOM 1021 C C . ALA A 1 130 ? 20.446 10.056 -28.970 1.00 57.34 130 ALA A C 1
ATOM 1023 O O . ALA A 1 130 ? 20.727 8.964 -28.464 1.00 57.34 130 ALA A O 1
ATOM 1024 N N . PRO A 1 131 ? 19.481 10.838 -28.452 1.00 50.72 131 PRO A N 1
ATOM 1025 C CA . PRO A 1 131 ? 18.831 10.582 -27.168 1.00 50.72 131 PRO A CA 1
ATOM 1026 C C . PRO A 1 131 ? 17.668 9.595 -27.340 1.00 50.72 131 PRO A C 1
ATOM 1028 O O . PRO A 1 131 ? 16.502 9.965 -27.243 1.00 50.72 131 PRO A O 1
ATOM 1031 N N . LEU A 1 132 ? 17.962 8.336 -27.674 1.00 52.03 132 LEU A N 1
ATOM 1032 C CA . LEU A 1 132 ? 16.918 7.340 -27.973 1.00 52.03 132 LEU A CA 1
ATOM 1033 C C . LEU A 1 132 ? 16.788 6.215 -26.939 1.00 52.03 132 LEU A C 1
ATOM 1035 O O . LEU A 1 132 ? 15.798 5.493 -26.974 1.00 52.03 132 LEU A O 1
ATOM 1039 N N . VAL A 1 133 ? 17.731 6.078 -26.000 1.00 51.78 133 VAL A N 1
ATOM 1040 C CA . VAL A 1 133 ? 17.704 5.003 -24.981 1.00 51.78 133 VAL A CA 1
ATOM 1041 C C . VAL A 1 133 ? 17.558 5.535 -23.547 1.00 51.78 133 VAL A C 1
ATOM 1043 O O . VAL A 1 133 ? 17.043 4.825 -22.687 1.00 51.78 133 VAL A O 1
ATOM 1046 N N . GLU A 1 134 ? 17.903 6.800 -23.283 1.00 52.56 134 GLU A N 1
ATOM 1047 C CA . GLU A 1 134 ? 17.761 7.408 -21.946 1.00 52.56 134 GLU A CA 1
ATOM 1048 C C . GLU A 1 134 ? 16.303 7.692 -21.541 1.00 52.56 134 GLU A C 1
ATOM 1050 O O . GLU A 1 134 ? 16.001 7.768 -20.355 1.00 52.56 134 GLU A O 1
ATOM 1055 N N . THR A 1 135 ? 15.366 7.791 -22.487 1.00 56.72 135 THR A N 1
ATOM 1056 C CA . THR A 1 135 ? 13.991 8.235 -22.195 1.00 56.72 135 THR A CA 1
ATOM 1057 C C . THR A 1 135 ? 13.112 7.177 -21.533 1.00 56.72 135 THR A C 1
ATOM 1059 O O . THR A 1 135 ? 12.223 7.538 -20.770 1.00 56.72 135 THR A O 1
ATOM 1062 N N . ALA A 1 136 ? 13.333 5.887 -21.797 1.00 56.59 136 ALA A N 1
ATOM 1063 C CA . ALA A 1 136 ? 12.522 4.821 -21.202 1.00 56.59 136 ALA A CA 1
ATOM 1064 C C . ALA A 1 136 ? 12.989 4.477 -19.781 1.00 56.59 136 ALA A C 1
ATOM 1066 O O . ALA A 1 136 ? 12.178 4.415 -18.866 1.00 56.59 136 ALA A O 1
ATOM 1067 N N . GLN A 1 137 ? 14.303 4.329 -19.578 1.00 59.97 137 GLN A N 1
ATOM 1068 C CA . GLN A 1 137 ? 14.846 4.016 -18.255 1.00 59.97 137 GLN A CA 1
ATOM 1069 C C . GLN A 1 137 ? 14.705 5.189 -17.283 1.00 59.97 137 GLN A C 1
ATOM 1071 O O . GLN A 1 137 ? 14.305 4.964 -16.148 1.00 59.97 137 GLN A O 1
ATOM 1076 N N . SER A 1 138 ? 14.974 6.430 -17.714 1.00 63.56 138 SER A N 1
ATOM 1077 C CA . SER A 1 138 ? 14.799 7.601 -16.839 1.00 63.56 138 SER A CA 1
ATOM 1078 C C . SER A 1 138 ? 13.352 7.737 -16.375 1.00 63.56 138 SER A C 1
ATOM 1080 O O . SER A 1 138 ? 13.107 7.986 -15.202 1.00 63.56 138 SER A O 1
ATOM 1082 N N . ARG A 1 139 ? 12.396 7.486 -17.274 1.00 65.81 139 ARG A N 1
ATOM 1083 C CA . ARG A 1 139 ? 10.970 7.567 -16.965 1.00 65.81 139 ARG A CA 1
ATOM 1084 C C . ARG A 1 139 ? 10.526 6.491 -15.972 1.00 65.81 139 ARG A C 1
ATOM 1086 O O . ARG A 1 139 ? 9.777 6.806 -15.057 1.00 65.81 139 ARG A O 1
ATOM 1093 N N . ASP A 1 140 ? 11.046 5.269 -16.094 1.00 69.62 140 ASP A N 1
ATOM 1094 C CA . ASP A 1 140 ? 10.789 4.207 -15.115 1.00 69.62 140 ASP A CA 1
ATOM 1095 C C . ASP A 1 140 ? 11.353 4.562 -13.725 1.00 69.62 140 ASP A C 1
ATOM 1097 O O . ASP A 1 140 ? 10.715 4.254 -12.722 1.00 69.62 140 ASP A O 1
ATOM 1101 N N . PHE A 1 141 ? 12.520 5.221 -13.640 1.00 77.75 141 PHE A N 1
ATOM 1102 C CA . PHE A 1 141 ? 13.098 5.684 -12.366 1.00 77.75 141 PHE A CA 1
ATOM 1103 C C . PHE A 1 141 ? 12.318 6.844 -11.742 1.00 77.75 141 PHE A C 1
ATOM 1105 O O . PHE A 1 141 ? 12.137 6.859 -10.523 1.00 77.75 141 PHE A O 1
ATOM 1112 N N . ASP A 1 142 ? 11.850 7.787 -12.561 1.00 79.00 142 ASP A N 1
ATOM 1113 C CA . ASP A 1 142 ? 11.012 8.899 -12.111 1.00 79.00 142 ASP A CA 1
ATOM 1114 C C . ASP A 1 142 ? 9.673 8.378 -11.562 1.00 79.00 142 ASP A C 1
ATOM 1116 O O . ASP A 1 142 ? 9.280 8.749 -10.455 1.00 79.00 142 ASP A O 1
ATOM 1120 N N . GLU A 1 143 ? 9.034 7.435 -12.268 1.00 76.56 143 GLU A N 1
ATOM 1121 C CA . GLU A 1 143 ? 7.814 6.751 -11.817 1.00 76.56 143 GLU A CA 1
ATOM 1122 C C . GLU A 1 143 ? 8.061 5.961 -10.514 1.00 76.56 143 GLU A C 1
ATOM 1124 O O . GLU A 1 143 ? 7.280 6.049 -9.568 1.00 76.56 143 GLU A O 1
ATOM 1129 N N . LEU A 1 144 ? 9.181 5.237 -10.399 1.00 78.69 144 LEU A N 1
ATOM 1130 C CA . LEU A 1 144 ? 9.548 4.508 -9.174 1.00 78.69 144 LEU A CA 1
ATOM 1131 C C . LEU A 1 144 ? 9.718 5.438 -7.968 1.00 78.69 144 LEU A C 1
ATOM 1133 O O . LEU A 1 144 ? 9.291 5.103 -6.861 1.00 78.69 144 LEU A O 1
ATOM 1137 N N . ASN A 1 145 ? 10.353 6.590 -8.178 1.00 84.50 145 ASN A N 1
ATOM 1138 C CA . ASN A 1 145 ? 10.566 7.584 -7.137 1.00 84.50 145 ASN A CA 1
ATOM 1139 C C . ASN A 1 145 ? 9.244 8.238 -6.709 1.00 84.50 145 ASN A C 1
ATOM 1141 O O . ASN A 1 145 ? 9.012 8.411 -5.514 1.00 84.50 145 ASN A O 1
ATOM 1145 N N . GLU A 1 146 ? 8.355 8.535 -7.658 1.00 85.56 146 GLU A N 1
ATOM 1146 C CA . GLU A 1 146 ? 7.006 9.031 -7.375 1.00 85.56 146 GLU A CA 1
ATOM 1147 C C . GLU A 1 146 ? 6.208 8.029 -6.525 1.00 85.56 146 GLU A C 1
ATOM 1149 O O . GLU A 1 146 ? 5.696 8.389 -5.464 1.00 85.56 146 GLU A O 1
ATOM 1154 N N . TYR A 1 147 ? 6.192 6.747 -6.905 1.00 80.25 147 TYR A N 1
ATOM 1155 C CA . TYR A 1 147 ? 5.488 5.717 -6.135 1.00 80.25 147 TYR A CA 1
ATOM 1156 C C . TYR A 1 147 ? 6.115 5.462 -4.762 1.00 80.25 147 TYR A C 1
ATOM 1158 O O . TYR A 1 147 ? 5.403 5.204 -3.791 1.00 80.25 147 TYR A O 1
ATOM 1166 N N . ALA A 1 148 ? 7.441 5.548 -4.641 1.00 80.50 148 ALA A N 1
ATOM 1167 C CA . ALA A 1 148 ? 8.113 5.429 -3.351 1.00 80.50 148 ALA A CA 1
ATOM 1168 C C . ALA A 1 148 ? 7.727 6.574 -2.399 1.00 80.50 148 ALA A C 1
ATOM 1170 O O . ALA A 1 148 ? 7.524 6.338 -1.205 1.00 80.50 148 ALA A O 1
ATOM 1171 N N . LEU A 1 149 ? 7.591 7.797 -2.924 1.00 84.81 149 LEU A N 1
ATOM 1172 C CA . LEU A 1 149 ? 7.102 8.948 -2.166 1.00 84.81 149 LEU A CA 1
ATOM 1173 C C . LEU A 1 149 ? 5.634 8.766 -1.763 1.00 84.81 149 LEU A C 1
ATOM 1175 O O . LEU A 1 149 ? 5.314 8.935 -0.590 1.00 84.81 149 LEU A O 1
ATOM 1179 N N . GLU A 1 150 ? 4.774 8.320 -2.681 1.00 83.12 150 GLU A N 1
ATOM 1180 C CA . GLU A 1 150 ? 3.354 8.057 -2.407 1.00 83.12 150 GLU A CA 1
ATOM 1181 C C . GLU A 1 150 ? 3.165 6.990 -1.313 1.00 83.12 150 GLU A C 1
ATOM 1183 O O . GLU A 1 150 ? 2.361 7.164 -0.393 1.00 83.12 150 GLU A O 1
ATOM 1188 N N . VAL A 1 151 ? 3.940 5.898 -1.356 1.00 81.81 151 VAL A N 1
ATOM 1189 C CA . VAL A 1 151 ? 3.917 4.852 -0.319 1.00 81.81 151 VAL A CA 1
ATOM 1190 C C . VAL A 1 151 ? 4.397 5.398 1.023 1.00 81.81 151 VAL A C 1
ATOM 1192 O O . VAL A 1 151 ? 3.794 5.093 2.052 1.00 81.81 151 VAL A O 1
ATOM 1195 N N . ARG A 1 152 ? 5.469 6.198 1.035 1.00 86.62 152 ARG A N 1
ATOM 1196 C CA . ARG A 1 152 ? 5.993 6.810 2.263 1.00 86.62 152 ARG A CA 1
ATOM 1197 C C . ARG A 1 152 ? 4.960 7.737 2.897 1.00 86.62 152 ARG A C 1
ATOM 1199 O O . ARG A 1 152 ? 4.754 7.667 4.106 1.00 86.62 152 ARG A O 1
ATOM 1206 N N . ASP A 1 153 ? 4.318 8.574 2.095 1.00 88.31 153 ASP A N 1
ATOM 1207 C CA . ASP A 1 153 ? 3.346 9.550 2.579 1.00 88.31 153 ASP A CA 1
ATOM 1208 C C . ASP A 1 153 ? 2.073 8.838 3.075 1.00 88.31 153 ASP A C 1
ATOM 1210 O O . ASP A 1 153 ? 1.610 9.113 4.182 1.00 88.31 153 ASP A O 1
ATOM 1214 N N . SER A 1 154 ? 1.603 7.814 2.351 1.00 83.19 154 SER A N 1
ATOM 1215 C CA . SER A 1 154 ? 0.493 6.946 2.786 1.00 83.19 154 SER A CA 1
ATOM 1216 C C . SER A 1 154 ? 0.805 6.213 4.098 1.00 83.19 154 SER A C 1
ATOM 1218 O O . SER A 1 154 ? -0.053 6.067 4.967 1.00 83.19 154 SER A O 1
ATOM 1220 N N . LEU A 1 155 ? 2.045 5.740 4.268 1.00 84.69 155 LEU A N 1
ATOM 1221 C CA . LEU A 1 155 ? 2.493 5.094 5.503 1.00 84.69 155 LEU A CA 1
ATOM 1222 C C . LEU A 1 155 ? 2.541 6.091 6.669 1.00 84.69 155 LEU A C 1
ATOM 1224 O O . LEU A 1 155 ? 2.194 5.731 7.794 1.00 84.69 155 LEU A O 1
ATOM 1228 N N . GLY A 1 156 ? 2.944 7.334 6.397 1.00 84.88 156 GLY A N 1
ATOM 1229 C CA . GLY A 1 156 ? 2.879 8.439 7.349 1.00 84.88 156 GLY A CA 1
ATOM 1230 C C . GLY A 1 156 ? 1.451 8.686 7.831 1.00 84.88 156 GLY A C 1
ATOM 1231 O O . GLY A 1 156 ? 1.214 8.696 9.036 1.00 84.88 156 GLY A O 1
ATOM 1232 N N . GLU A 1 157 ? 0.493 8.774 6.907 1.00 86.06 157 GLU A N 1
ATOM 1233 C CA . GLU A 1 157 ? -0.923 8.976 7.233 1.00 86.06 157 GLU A CA 1
ATOM 1234 C C . GLU A 1 157 ? -1.496 7.820 8.070 1.00 86.06 157 GLU A C 1
ATOM 1236 O O . GLU A 1 157 ? -2.147 8.043 9.091 1.00 86.06 157 GLU A O 1
ATOM 1241 N N . VAL A 1 158 ? -1.219 6.568 7.690 1.00 85.50 158 VAL A N 1
ATOM 1242 C CA . VAL A 1 158 ? -1.659 5.391 8.461 1.00 85.50 158 VAL A CA 1
ATOM 1243 C C . VAL A 1 158 ? -1.031 5.375 9.858 1.00 85.50 158 VAL A C 1
ATOM 1245 O O . VAL A 1 158 ? -1.707 5.037 10.828 1.00 85.50 158 VAL A O 1
ATOM 1248 N N . SER A 1 159 ? 0.242 5.757 9.978 1.00 84.75 159 SER A N 1
ATOM 1249 C CA . SER A 1 159 ? 0.943 5.854 11.262 1.00 84.75 159 SER A CA 1
ATOM 1250 C C . SER A 1 159 ? 0.319 6.915 12.172 1.00 84.75 159 SER A C 1
ATOM 1252 O O . SER A 1 159 ? 0.100 6.654 13.355 1.00 84.75 159 SER A O 1
ATOM 1254 N N . GLU A 1 160 ? -0.029 8.086 11.631 1.00 87.69 160 GLU A N 1
ATOM 1255 C CA . GLU A 1 160 ? -0.734 9.122 12.390 1.00 87.69 160 GLU A CA 1
ATOM 1256 C C . GLU A 1 160 ? -2.117 8.650 12.837 1.00 87.69 160 GLU A C 1
ATOM 1258 O O . GLU A 1 160 ? -2.417 8.727 14.028 1.00 87.69 160 GLU A O 1
ATOM 1263 N N . LYS A 1 161 ? -2.910 8.048 11.941 1.00 85.25 161 LYS A N 1
ATOM 1264 C CA . LYS A 1 161 ? -4.225 7.488 12.297 1.00 85.25 161 LYS A CA 1
ATOM 1265 C C . LYS A 1 161 ? -4.122 6.384 13.353 1.00 85.25 161 LYS A C 1
ATOM 1267 O O . LYS A 1 161 ? -4.956 6.321 14.251 1.00 85.25 161 LYS A O 1
ATOM 1272 N N . MET A 1 162 ? -3.088 5.543 13.291 1.00 82.94 162 MET A N 1
ATOM 1273 C CA . MET A 1 162 ? -2.818 4.526 14.313 1.00 82.94 162 MET A CA 1
ATOM 1274 C C . MET A 1 162 ? -2.424 5.161 15.653 1.00 82.94 162 MET A C 1
ATOM 1276 O O . MET A 1 162 ? -2.835 4.690 16.711 1.00 82.94 162 MET A O 1
ATOM 1280 N N . ARG A 1 163 ? -1.644 6.245 15.633 1.00 86.12 163 ARG A N 1
ATOM 1281 C CA . ARG A 1 163 ? -1.266 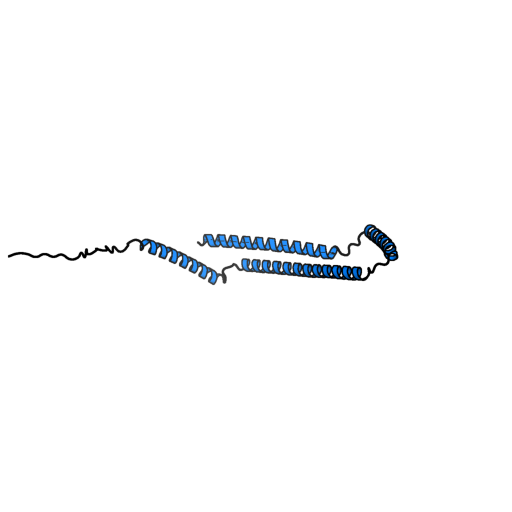6.976 16.847 1.00 86.12 163 ARG A CA 1
ATOM 1282 C C . ARG A 1 163 ? -2.470 7.662 17.486 1.00 86.12 163 ARG A C 1
ATOM 1284 O O . ARG A 1 163 ? -2.598 7.647 18.708 1.00 86.12 163 ARG A O 1
ATOM 1291 N N . ASP A 1 164 ? -3.352 8.230 16.675 1.00 82.94 164 ASP A N 1
ATOM 1292 C CA . ASP A 1 164 ? -4.597 8.834 17.139 1.00 82.94 164 ASP A CA 1
ATOM 1293 C C . ASP A 1 164 ? -5.542 7.773 17.708 1.00 82.94 164 ASP A C 1
ATOM 1295 O O . ASP A 1 164 ? -6.107 7.974 18.783 1.00 82.94 164 ASP A O 1
ATOM 1299 N N . PHE A 1 165 ? -5.636 6.608 17.063 1.00 78.75 165 PHE A N 1
ATOM 1300 C CA . PHE A 1 165 ? -6.347 5.451 17.603 1.00 78.75 165 PHE A CA 1
ATOM 1301 C C . PHE A 1 165 ? -5.796 5.029 18.975 1.00 78.75 165 PHE A C 1
ATOM 1303 O O . PHE A 1 165 ? -6.561 4.848 19.922 1.00 78.75 165 PHE A O 1
ATOM 1310 N N . ASP A 1 166 ? -4.474 4.934 19.122 1.00 79.44 166 ASP A N 1
ATOM 1311 C CA . ASP A 1 166 ? -3.827 4.563 20.385 1.00 79.44 166 ASP A CA 1
ATOM 1312 C C . ASP A 1 166 ? -4.06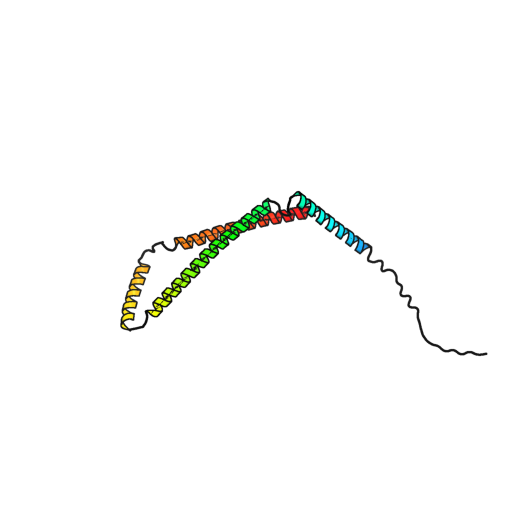0 5.622 21.482 1.00 79.44 166 ASP A C 1
ATOM 1314 O O . ASP A 1 166 ? -4.278 5.288 22.645 1.00 79.44 166 ASP A O 1
ATOM 1318 N N . LEU A 1 167 ? -4.097 6.912 21.123 1.00 78.94 167 LEU A N 1
ATOM 1319 C CA . LEU A 1 167 ? -4.435 8.008 22.041 1.00 78.94 167 LEU A CA 1
ATOM 1320 C C . LEU A 1 167 ? -5.904 7.995 22.478 1.00 78.94 167 LEU A C 1
ATOM 1322 O O . LEU A 1 167 ? -6.193 8.317 23.630 1.00 78.94 167 LEU A O 1
ATOM 1326 N N . VAL A 1 168 ? -6.828 7.663 21.575 1.00 71.75 168 VAL A N 1
ATOM 1327 C CA . VAL A 1 168 ? -8.253 7.512 21.900 1.00 71.75 168 VAL A CA 1
ATOM 1328 C C . VAL A 1 168 ? -8.456 6.298 22.800 1.00 71.75 168 VAL A C 1
ATOM 1330 O O . VAL A 1 168 ? -9.121 6.408 23.827 1.00 71.75 168 VAL A O 1
ATOM 1333 N N . THR A 1 169 ? -7.812 5.178 22.478 1.00 67.44 169 THR A N 1
ATOM 1334 C CA . THR A 1 169 ? -7.902 3.947 23.269 1.00 67.44 169 THR A CA 1
ATOM 1335 C C . THR A 1 169 ? -7.324 4.166 24.667 1.00 67.44 169 THR A C 1
ATOM 1337 O O . THR A 1 169 ? -8.000 3.899 25.645 1.00 67.44 169 THR A O 1
ATOM 1340 N N . LYS A 1 170 ? -6.152 4.797 24.805 1.00 72.06 170 LYS A N 1
ATOM 1341 C CA . LYS A 1 170 ? -5.566 5.150 26.116 1.00 72.06 170 LYS A CA 1
ATOM 1342 C C . LYS A 1 170 ? -6.373 6.141 26.958 1.00 72.06 170 LYS A C 1
ATOM 1344 O O . LYS A 1 170 ? -6.016 6.353 28.106 1.00 72.06 170 LYS A O 1
ATOM 134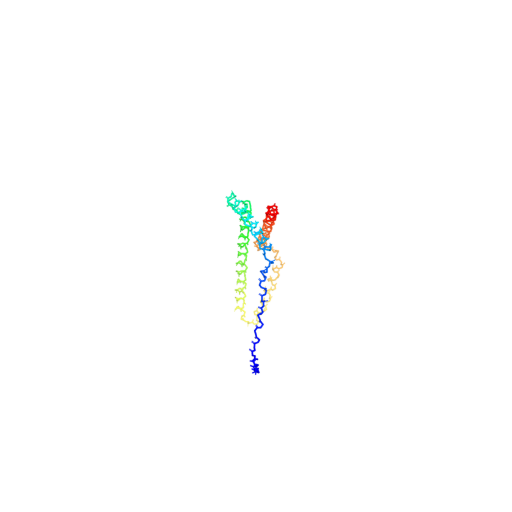9 N N . LYS A 1 171 ? -7.368 6.826 26.389 1.00 63.19 171 LYS A N 1
ATOM 1350 C CA . LYS A 1 171 ? -8.296 7.689 27.143 1.00 63.19 171 LYS A CA 1
ATOM 1351 C C . LYS A 1 171 ? -9.553 6.953 27.592 1.00 63.19 171 LYS A C 1
ATOM 1353 O O . LYS A 1 171 ? -10.263 7.468 28.450 1.00 63.19 171 LYS A O 1
ATOM 1358 N N . LEU A 1 172 ? -9.866 5.836 26.940 1.00 57.50 172 LEU A N 1
ATOM 1359 C CA . LEU A 1 172 ? -10.999 4.984 27.280 1.00 57.50 172 LEU A CA 1
ATOM 1360 C C . LEU A 1 172 ? -10.663 4.044 28.450 1.00 57.50 172 LEU A C 1
ATOM 1362 O O . LEU A 1 172 ? -11.580 3.600 29.130 1.00 57.50 172 LEU A O 1
ATOM 1366 N N . TRP A 1 173 ? -9.366 3.795 28.660 1.00 49.66 173 TRP A N 1
ATOM 1367 C CA . TRP A 1 173 ? -8.765 3.022 29.748 1.00 49.66 173 TRP A CA 1
ATOM 1368 C C . TRP A 1 173 ? -8.154 3.948 30.809 1.00 49.66 173 TRP A C 1
ATOM 1370 O O . TRP A 1 173 ? -7.597 5.002 30.417 1.00 49.66 173 TRP A O 1
#

Secondary structure (DSSP, 8-state):
-----------------------SHHHHHHHHHHHHHHHHHHHHHHHHHHHHTSSS-HHHHHHHHHHHHHHHHHHHHHHHHHHHHHHHHHHHHHHHHHHHHS----HHHHHHHHHHHHHHHHHHHHS----SSHHHHHHHHHHHHHHHHHHHHHHHHHHHHHHHHHHHHHHH-

pLDDT: mean 73.15, std 14.05, range [35.47, 91.69]

Organism: NCBI:txid869754